Protein AF-A0A1H9KGD0-F1 (afdb_monomer)

Solvent-accessible surface area (backbone atoms only — not comparable to full-atom values): 8405 Å² total; per-residue (Å²): 136,82,82,78,78,81,84,75,82,91,74,88,73,79,75,89,82,77,76,85,82,76,81,68,88,70,90,69,50,76,66,54,52,50,50,52,50,54,52,49,54,55,53,48,56,50,39,54,52,49,35,55,51,53,60,70,41,58,87,76,64,48,73,65,60,50,50,50,55,31,57,68,37,23,85,82,52,43,66,67,54,17,49,50,40,56,48,50,37,50,54,49,54,56,48,53,53,51,53,51,51,53,51,50,53,52,50,52,52,50,50,50,49,52,55,52,19,70,74,40,58,73,57,37,77,48,58,94,92,45,77,32,19,43,81,48,99,84,114

Nearest PDB structures (foldseek):
  6m62-assembly1_i  TM=3.982E-01  e=5.071E-01  Saccharomyces cerevisiae S288C

Radius of gyration: 25.64 Å; Cα contacts (8 Å, |Δi|>4): 73; chains: 1; bounding box: 55×43×64 Å

Secondary structure (DSSP, 8-state):
-PPPPPPPPP-PPPPP----------S--HHHHHHHHHHHHHHHHHHHHHHHHHHHHTT---HHHHHHHHHHHSTTS-HHHHHHHHHHHHHHHHHHHHHHHHHHHHHHHHHHHHHHHHHS-TTPPPBTTB----SSTT-

pLDDT: mean 91.23, std 11.11, range [43.88, 98.56]

Foldseek 3Di:
DDDDDDDDDDDDDPDDPDDDDPPDPPPDDPVNVVVCVVVCVLLVVLLVVLLVQLVVCPPVDDPVSLVVQLVVCPVSHPSVSSNVSSVVSNVVVVVVVVVVVVVVVVVVVVVVLVVQQCVADAPACADDPRHHHHPDPVD

Structure (mmCIF, N/CA/C/O backbone):
data_AF-A0A1H9KGD0-F1
#
_entry.id   AF-A0A1H9KGD0-F1
#
loop_
_atom_site.group_PDB
_atom_site.id
_atom_site.type_symbol
_atom_site.label_atom_id
_atom_site.label_alt_id
_atom_site.label_comp_id
_atom_site.label_asym_id
_atom_site.label_entity_id
_atom_site.label_seq_id
_atom_site.pdbx_PDB_ins_code
_atom_site.Cartn_x
_atom_site.Cartn_y
_atom_site.Cartn_z
_atom_site.occupancy
_atom_site.B_iso_or_equiv
_atom_site.auth_seq_id
_atom_site.auth_comp_id
_atom_site.auth_asym_id
_atom_site.auth_atom_id
_atom_site.pdbx_PDB_model_num
ATOM 1 N N . MET A 1 1 ? 21.416 -3.418 25.258 1.00 43.88 1 MET A N 1
ATOM 2 C CA . MET A 1 1 ? 20.690 -2.217 25.726 1.00 43.88 1 MET A CA 1
ATOM 3 C C . MET A 1 1 ? 21.388 -0.987 25.166 1.00 43.88 1 MET A C 1
ATOM 5 O O . MET A 1 1 ? 22.482 -0.679 25.612 1.00 43.88 1 MET A O 1
ATOM 9 N N . GLY A 1 2 ? 20.830 -0.359 24.129 1.00 52.44 2 GLY A N 1
ATOM 10 C CA . GLY A 1 2 ? 21.400 0.856 23.532 1.00 52.44 2 GLY A CA 1
ATOM 11 C C . GLY A 1 2 ? 21.032 2.083 24.365 1.00 52.44 2 GLY A C 1
ATOM 12 O O . GLY A 1 2 ? 19.865 2.244 24.712 1.00 52.44 2 GLY A O 1
ATOM 13 N N . GLY A 1 3 ? 22.023 2.905 24.719 1.00 65.00 3 GLY A N 1
ATOM 14 C CA . GLY A 1 3 ? 21.850 4.072 25.585 1.00 65.00 3 GLY A CA 1
ATOM 15 C C . GLY A 1 3 ? 20.791 5.045 25.062 1.00 65.00 3 GLY A C 1
ATOM 16 O O . GLY A 1 3 ? 20.806 5.440 23.895 1.00 65.00 3 GLY A O 1
ATOM 17 N N . LEU A 1 4 ? 19.863 5.429 25.939 1.00 72.44 4 LEU A N 1
ATOM 18 C CA . LEU A 1 4 ? 18.874 6.467 25.665 1.00 72.44 4 LEU A CA 1
ATOM 19 C C . LEU A 1 4 ? 19.594 7.808 25.473 1.00 72.44 4 LEU A C 1
ATOM 21 O O . LEU A 1 4 ? 20.448 8.185 26.277 1.00 72.44 4 LEU A O 1
ATOM 25 N N . ARG A 1 5 ? 19.252 8.544 24.408 1.00 71.00 5 ARG A N 1
ATOM 26 C CA . ARG A 1 5 ? 19.779 9.901 24.204 1.00 71.00 5 ARG A CA 1
ATOM 27 C C . ARG A 1 5 ? 19.254 10.814 25.309 1.00 71.00 5 ARG A C 1
ATOM 29 O O . ARG A 1 5 ? 18.054 10.844 25.573 1.00 71.00 5 ARG A O 1
ATOM 36 N N . LYS A 1 6 ? 20.156 11.580 25.920 1.00 79.56 6 LYS A N 1
ATOM 37 C CA . LYS A 1 6 ? 19.816 12.619 26.895 1.00 79.56 6 LYS A CA 1
ATOM 38 C C . LYS A 1 6 ? 18.970 13.688 26.194 1.00 79.56 6 LYS A C 1
ATOM 40 O O . LYS A 1 6 ? 19.367 14.185 25.141 1.00 79.56 6 LYS A O 1
ATOM 45 N N . LEU A 1 7 ? 17.799 14.004 26.743 1.00 78.50 7 LEU A N 1
ATOM 46 C CA . LEU A 1 7 ? 16.931 15.050 26.202 1.00 78.50 7 LEU A CA 1
ATOM 47 C C . LEU A 1 7 ? 17.560 16.422 26.483 1.00 78.50 7 LEU A C 1
ATOM 49 O O . LEU A 1 7 ? 17.915 16.718 27.623 1.00 78.50 7 LEU A O 1
ATOM 53 N N . GLY A 1 8 ? 17.735 17.226 25.434 1.00 83.31 8 GLY A N 1
ATOM 54 C CA . GLY A 1 8 ? 18.192 18.612 25.547 1.00 83.31 8 GLY A CA 1
ATOM 55 C C . GLY A 1 8 ? 17.077 19.547 26.022 1.00 83.31 8 GLY A C 1
ATOM 56 O O . GLY A 1 8 ? 15.901 19.182 26.002 1.00 83.31 8 GLY A O 1
ATOM 57 N N . ALA A 1 9 ? 17.449 20.758 26.440 1.00 85.06 9 ALA A N 1
ATOM 58 C CA . ALA A 1 9 ? 16.495 21.800 26.811 1.00 85.06 9 ALA A CA 1
ATOM 59 C C . ALA A 1 9 ? 15.595 22.193 25.624 1.00 85.06 9 ALA A C 1
ATOM 61 O O . ALA A 1 9 ? 16.025 22.159 24.469 1.00 85.06 9 ALA A O 1
ATOM 62 N N . SER A 1 10 ? 14.350 22.580 25.915 1.00 84.56 10 SER A N 1
ATOM 63 C CA . SER A 1 10 ? 13.409 23.088 24.914 1.00 84.56 10 SER A CA 1
ATOM 64 C C . SER A 1 10 ? 13.987 24.312 24.200 1.00 84.56 10 SER A C 1
ATOM 66 O O . SER A 1 10 ? 14.461 25.241 24.849 1.00 84.56 10 SER A O 1
ATOM 68 N N . PHE A 1 11 ? 13.908 24.336 22.871 1.00 86.44 11 PHE A N 1
ATOM 69 C CA . PHE A 1 11 ? 14.307 25.480 22.053 1.00 86.44 11 PHE A CA 1
ATOM 70 C C . PHE A 1 11 ? 13.276 25.725 20.950 1.00 86.44 11 PHE A C 1
ATOM 72 O O . PHE A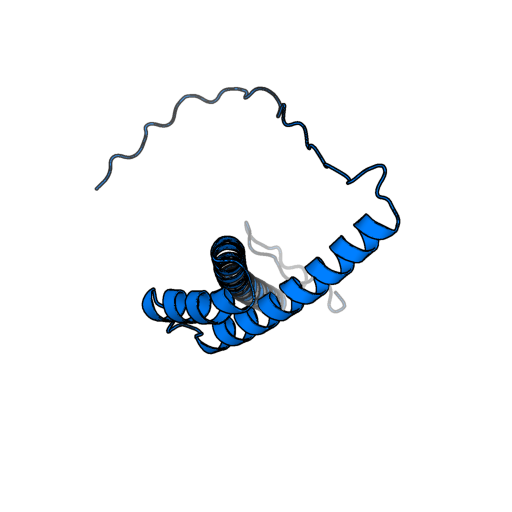 1 11 ? 12.556 24.814 20.537 1.00 86.44 11 PHE A O 1
ATOM 79 N N . VAL A 1 12 ? 13.192 26.968 20.479 1.00 84.62 12 VAL A N 1
ATOM 80 C CA . VAL A 1 12 ? 12.329 27.335 19.353 1.00 84.62 12 VAL A CA 1
ATOM 81 C C . VAL A 1 12 ? 13.060 26.977 18.063 1.00 84.62 12 VAL A C 1
ATOM 83 O O . VAL A 1 12 ? 14.134 27.503 17.782 1.00 84.62 12 VAL A O 1
ATOM 86 N N . VAL A 1 13 ? 12.494 26.051 17.290 1.00 82.25 13 VAL A N 1
ATOM 87 C CA . VAL A 1 13 ? 13.013 25.689 15.966 1.00 82.25 13 VAL A CA 1
ATOM 88 C C . VAL A 1 13 ? 12.627 26.791 14.980 1.00 82.25 13 VAL A C 1
ATOM 90 O O . VAL A 1 13 ? 11.501 27.288 15.025 1.00 82.25 13 VAL A O 1
ATOM 93 N N . SER A 1 14 ? 13.535 27.159 14.074 1.00 80.50 14 SER A N 1
ATOM 94 C CA . SER A 1 14 ? 13.201 28.028 12.942 1.00 80.50 14 SER A CA 1
ATOM 95 C C . SER A 1 14 ? 11.977 27.490 12.199 1.00 80.50 14 SER A C 1
ATOM 97 O O . SER A 1 14 ? 11.834 26.277 12.022 1.00 80.50 14 SER A O 1
ATOM 99 N N . GLY A 1 15 ? 11.092 28.388 11.757 1.00 77.56 15 GLY A N 1
ATOM 100 C CA . GLY A 1 15 ? 9.920 28.003 10.973 1.00 77.56 15 GLY A CA 1
ATOM 101 C C . GLY A 1 15 ? 10.313 27.151 9.756 1.00 77.56 15 GLY A C 1
ATOM 102 O O . GLY A 1 15 ? 11.410 27.326 9.216 1.00 77.56 15 GLY A O 1
ATOM 103 N N . PRO A 1 16 ? 9.456 26.211 9.319 1.00 73.88 16 PRO A N 1
ATOM 104 C CA . PRO A 1 16 ? 9.775 25.337 8.197 1.00 73.88 16 PRO A CA 1
ATOM 105 C C . PRO A 1 16 ? 10.063 26.172 6.941 1.00 73.88 16 PRO A C 1
ATOM 107 O O . PRO A 1 16 ? 9.185 26.864 6.437 1.00 73.88 16 PRO A O 1
ATOM 110 N N . SER A 1 17 ? 11.285 26.084 6.414 1.00 70.88 17 SER A N 1
ATOM 111 C CA . SER A 1 17 ? 11.726 26.780 5.193 1.00 70.88 17 SER A CA 1
ATOM 112 C C . SER A 1 17 ? 11.584 25.925 3.925 1.00 70.88 17 SER A C 1
ATOM 114 O O . SER A 1 17 ? 12.208 26.192 2.899 1.00 70.88 17 SER A O 1
ATOM 116 N N . GLY A 1 18 ? 10.775 24.865 3.981 1.00 63.31 18 GLY A N 1
ATOM 117 C CA . GLY A 1 18 ? 10.608 23.936 2.868 1.00 63.31 18 GLY A CA 1
ATOM 118 C C . GLY A 1 18 ? 9.890 24.575 1.679 1.00 63.31 18 GLY A C 1
ATOM 119 O O . GLY A 1 18 ? 8.734 24.977 1.787 1.00 63.31 18 GLY A O 1
ATOM 120 N N . VAL A 1 19 ? 10.540 24.599 0.515 1.00 57.59 19 VAL A N 1
ATOM 121 C CA . VAL A 1 19 ? 9.892 24.917 -0.764 1.00 57.59 19 VAL A CA 1
ATOM 122 C C . VAL A 1 19 ? 9.280 23.636 -1.333 1.00 57.59 19 VAL A C 1
ATOM 124 O O . VAL A 1 19 ? 9.986 22.666 -1.603 1.00 57.59 19 VAL A O 1
ATOM 127 N N . SER A 1 20 ? 7.962 23.617 -1.550 1.00 57.19 20 SER A N 1
ATOM 128 C CA . SER A 1 20 ? 7.321 22.543 -2.317 1.00 57.19 20 SER A CA 1
ATOM 129 C C . SER A 1 20 ? 7.489 22.821 -3.809 1.00 57.19 20 SER A C 1
ATOM 131 O O . SER A 1 20 ? 6.719 23.571 -4.412 1.00 57.19 20 SER A O 1
ATOM 133 N N . VAL A 1 21 ? 8.507 22.219 -4.424 1.00 56.34 21 VAL A N 1
ATOM 134 C CA . VAL A 1 21 ? 8.669 22.268 -5.879 1.00 56.34 21 VAL A CA 1
ATOM 135 C C . VAL A 1 21 ? 7.702 21.264 -6.504 1.00 56.34 21 VAL A C 1
ATOM 137 O O . VAL A 1 21 ? 7.994 20.080 -6.642 1.00 56.34 21 VAL A O 1
ATOM 140 N N . ARG A 1 22 ? 6.519 21.738 -6.901 1.00 58.31 22 ARG A N 1
ATOM 141 C CA . ARG A 1 22 ? 5.666 21.006 -7.842 1.00 58.31 22 ARG A CA 1
ATOM 142 C C . ARG A 1 22 ? 6.216 21.244 -9.243 1.00 58.31 22 ARG A C 1
ATOM 144 O O . ARG A 1 22 ? 5.849 22.226 -9.886 1.00 58.31 22 ARG A O 1
ATOM 151 N N . THR A 1 23 ? 7.094 20.365 -9.718 1.00 59.38 23 THR A N 1
ATOM 152 C CA . THR A 1 23 ? 7.516 20.352 -11.125 1.00 59.38 23 THR A CA 1
ATOM 153 C C . THR A 1 23 ? 6.334 19.913 -11.983 1.00 59.38 23 THR A C 1
ATOM 155 O O . THR A 1 23 ? 6.188 18.742 -12.328 1.00 59.38 23 THR A O 1
ATOM 158 N N . ARG A 1 24 ? 5.427 20.845 -12.288 1.00 69.00 24 ARG A N 1
ATOM 159 C CA . ARG A 1 24 ? 4.484 20.636 -13.384 1.00 69.00 24 ARG A CA 1
ATOM 160 C C . ARG A 1 24 ? 5.314 20.559 -14.657 1.00 69.00 24 ARG A C 1
ATOM 162 O O . ARG A 1 24 ? 6.150 21.433 -14.882 1.00 69.00 24 ARG A O 1
ATOM 169 N N . LEU A 1 25 ? 5.084 19.530 -15.460 1.00 79.44 25 LEU A N 1
ATOM 170 C CA . LEU A 1 25 ? 5.599 19.494 -16.819 1.00 79.44 25 LEU A CA 1
ATOM 171 C C . LEU A 1 25 ? 4.940 20.662 -17.565 1.00 79.44 25 LEU A C 1
ATOM 173 O O . LEU A 1 25 ? 3.714 20.743 -17.627 1.00 79.44 25 LEU A O 1
ATOM 177 N N . LYS A 1 26 ? 5.740 21.636 -17.997 1.00 84.00 26 LYS A N 1
ATOM 178 C CA . LYS A 1 26 ? 5.280 22.808 -18.752 1.00 84.00 26 LYS A CA 1
ATOM 179 C C . LYS A 1 26 ? 5.691 22.630 -20.208 1.00 84.00 26 LYS A C 1
ATOM 181 O O . LYS A 1 26 ? 6.711 22.000 -20.456 1.00 84.00 26 LYS A O 1
ATOM 186 N N . GLN A 1 27 ? 4.933 23.240 -21.121 1.00 88.75 27 GLN A N 1
ATOM 187 C CA . GLN A 1 27 ? 5.257 23.272 -22.554 1.00 88.75 27 GLN A CA 1
ATOM 188 C C . GLN A 1 27 ? 5.414 21.869 -23.170 1.00 88.75 27 GLN A C 1
ATOM 190 O O . GLN A 1 27 ? 6.289 21.656 -24.001 1.00 88.75 27 GLN A O 1
ATOM 195 N N . LEU A 1 28 ? 4.581 20.911 -22.749 1.00 91.25 28 LEU A N 1
ATOM 196 C CA . LEU A 1 28 ? 4.530 19.605 -23.400 1.00 91.25 28 LEU A CA 1
ATOM 197 C C . LEU A 1 28 ? 3.977 19.774 -24.814 1.00 91.25 28 LEU A C 1
ATOM 199 O O . LEU A 1 28 ? 2.965 20.447 -25.015 1.00 91.25 28 LEU A O 1
ATOM 203 N N . SER A 1 29 ? 4.643 19.164 -25.787 1.00 95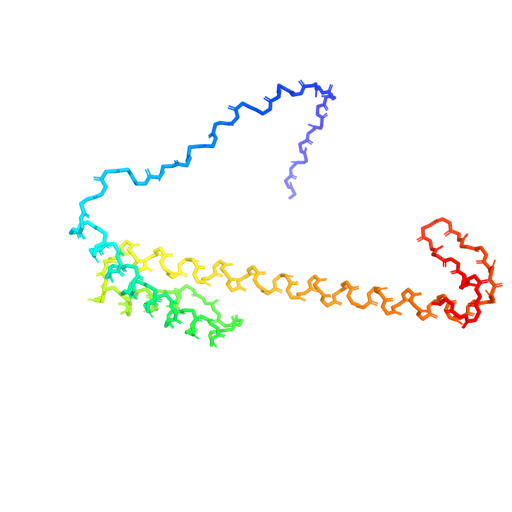.50 29 SER A N 1
ATOM 204 C CA . SER A 1 29 ? 4.044 18.990 -27.102 1.00 95.50 29 SER A CA 1
ATOM 205 C C . SER A 1 29 ? 2.935 17.929 -27.028 1.00 95.50 29 SER A C 1
ATOM 207 O O . SER A 1 29 ? 2.961 17.070 -26.140 1.00 95.50 29 SER A O 1
ATOM 209 N N . PRO A 1 30 ? 1.996 17.902 -27.991 1.00 96.12 30 PRO A N 1
ATOM 210 C CA . PRO A 1 30 ? 1.018 16.817 -28.085 1.00 96.12 30 PRO A CA 1
ATOM 211 C C . PRO A 1 30 ? 1.659 15.418 -28.137 1.00 96.12 30 PRO A C 1
ATOM 213 O O . PRO A 1 30 ? 1.094 14.452 -27.629 1.00 96.12 30 PRO A O 1
ATOM 216 N N . ALA A 1 31 ? 2.861 15.302 -28.714 1.00 97.19 31 ALA A N 1
ATOM 217 C CA . ALA A 1 31 ? 3.606 14.047 -28.753 1.00 97.19 31 ALA A CA 1
ATOM 218 C C . ALA A 1 31 ? 4.129 13.637 -27.366 1.00 97.19 31 ALA A C 1
ATOM 220 O O . ALA A 1 31 ? 4.045 12.462 -27.006 1.00 97.19 31 ALA A O 1
ATOM 221 N N . ASP A 1 32 ? 4.622 14.588 -26.566 1.00 95.94 32 ASP A N 1
ATOM 222 C CA . ASP A 1 32 ? 5.083 14.302 -25.203 1.00 95.94 32 ASP A CA 1
ATOM 223 C C . ASP A 1 32 ? 3.929 13.829 -24.316 1.00 95.94 32 ASP A C 1
ATOM 225 O O . ASP A 1 32 ? 4.077 12.878 -23.547 1.00 95.94 32 ASP A O 1
ATOM 229 N N . GLU A 1 33 ? 2.763 14.470 -24.435 1.00 94.94 33 GLU A N 1
ATOM 230 C CA . GLU A 1 33 ? 1.557 14.067 -23.708 1.00 94.94 33 GLU A CA 1
ATOM 231 C C . GLU A 1 33 ? 1.147 12.633 -24.049 1.00 94.94 33 GLU A C 1
ATOM 233 O O . GLU A 1 33 ? 0.866 11.834 -23.149 1.00 94.94 33 GLU A O 1
ATOM 238 N N . GLU A 1 34 ? 1.176 12.279 -25.334 1.00 97.44 34 GLU A N 1
ATOM 239 C CA . GLU A 1 34 ? 0.846 10.931 -25.783 1.00 97.44 34 GLU A CA 1
ATOM 240 C C . GLU A 1 34 ? 1.845 9.893 -25.254 1.00 97.44 34 GLU A C 1
ATOM 242 O O . GLU A 1 34 ? 1.440 8.858 -24.718 1.00 97.44 34 GLU A O 1
ATOM 247 N N . VAL A 1 35 ? 3.149 10.186 -25.301 1.00 97.25 35 VAL A N 1
ATOM 248 C CA . VAL A 1 35 ? 4.179 9.310 -24.720 1.00 97.25 35 VAL A CA 1
ATOM 249 C C . VAL A 1 35 ? 3.947 9.118 -23.222 1.00 97.25 35 VAL A C 1
ATOM 251 O O . VAL A 1 35 ? 3.975 7.985 -22.736 1.00 97.25 35 VAL A O 1
ATOM 254 N N . LEU A 1 36 ? 3.676 10.190 -22.475 1.00 95.69 36 LEU A N 1
ATOM 255 C CA . LEU A 1 36 ? 3.417 10.107 -21.035 1.00 95.69 36 LEU A CA 1
ATOM 256 C C . LEU A 1 36 ? 2.173 9.273 -20.725 1.00 95.69 36 LEU A C 1
ATOM 258 O O . LEU A 1 36 ? 2.191 8.477 -19.782 1.00 95.69 36 LEU A O 1
ATOM 262 N N . ARG A 1 37 ? 1.113 9.408 -21.526 1.00 96.62 37 ARG A N 1
ATOM 263 C CA . ARG A 1 37 ? -0.110 8.610 -21.394 1.00 96.62 37 ARG A CA 1
ATOM 264 C C . ARG A 1 37 ? 0.166 7.128 -21.643 1.00 96.62 37 ARG A C 1
ATOM 266 O O . ARG A 1 37 ? -0.251 6.293 -20.839 1.00 96.62 37 ARG A O 1
ATOM 273 N N . LEU A 1 38 ? 0.891 6.797 -22.711 1.00 98.31 38 LEU A N 1
ATOM 274 C CA . LEU A 1 38 ? 1.246 5.419 -23.061 1.00 98.31 38 LEU A CA 1
ATOM 275 C C . LEU A 1 38 ? 2.157 4.780 -22.007 1.00 98.31 38 LEU A C 1
ATOM 277 O O . LEU A 1 38 ? 1.885 3.670 -21.543 1.00 98.31 38 LEU A O 1
ATOM 281 N N . VAL A 1 39 ? 3.195 5.496 -21.567 1.00 97.19 39 VAL A N 1
ATOM 282 C CA . VAL A 1 39 ? 4.098 5.040 -20.500 1.00 97.19 39 VAL A CA 1
ATOM 283 C C . VAL A 1 39 ? 3.330 4.856 -19.192 1.00 97.19 39 VAL A C 1
ATOM 285 O O . VAL A 1 39 ? 3.474 3.824 -18.537 1.00 97.19 39 VAL A O 1
ATOM 288 N N . GLY A 1 40 ? 2.476 5.815 -18.824 1.00 96.62 40 GLY A N 1
ATOM 289 C CA . GLY A 1 40 ? 1.635 5.738 -17.632 1.00 96.62 40 GLY A CA 1
ATOM 290 C C . GLY A 1 40 ? 0.688 4.539 -17.657 1.00 96.62 40 GLY A C 1
ATOM 291 O O . GLY A 1 40 ? 0.616 3.799 -16.676 1.00 96.62 40 GLY A O 1
ATOM 292 N N . ALA A 1 41 ? 0.018 4.293 -18.785 1.00 98.25 41 ALA A N 1
ATOM 293 C CA . ALA A 1 41 ? -0.859 3.138 -18.962 1.00 98.25 41 ALA A CA 1
ATOM 294 C C . ALA A 1 41 ? -0.087 1.810 -18.869 1.00 98.25 41 ALA A C 1
ATOM 296 O O . ALA A 1 41 ? -0.502 0.896 -18.149 1.00 98.25 41 ALA A O 1
ATOM 297 N N . HIS A 1 42 ? 1.068 1.713 -19.536 1.00 98.31 42 HIS A N 1
ATOM 298 C CA . HIS A 1 42 ? 1.908 0.513 -19.519 1.00 98.31 42 HIS A CA 1
ATOM 299 C C . HIS A 1 42 ? 2.423 0.191 -18.112 1.00 98.31 42 HIS A C 1
ATOM 301 O O . HIS A 1 42 ? 2.191 -0.910 -17.596 1.00 98.31 42 HIS A O 1
ATOM 307 N N . LEU A 1 43 ? 3.062 1.168 -17.458 1.00 98.00 43 LEU A N 1
ATOM 308 C CA . LEU A 1 43 ? 3.596 1.022 -16.101 1.00 98.00 43 LEU A CA 1
ATOM 309 C C . LEU A 1 43 ? 2.488 0.821 -15.067 1.00 98.00 43 LEU A C 1
ATOM 311 O O . LEU A 1 43 ? 2.663 0.028 -14.142 1.00 98.00 43 LEU A O 1
ATOM 315 N N . GLY A 1 44 ? 1.336 1.468 -15.248 1.00 97.81 44 GLY A N 1
ATOM 316 C CA . GLY A 1 44 ? 0.141 1.241 -14.442 1.00 97.81 44 GLY A CA 1
ATOM 317 C C . GLY A 1 44 ? -0.327 -0.213 -14.517 1.00 97.81 44 GLY A C 1
ATOM 318 O O . GLY A 1 44 ? -0.536 -0.840 -13.480 1.00 97.81 44 GLY A O 1
ATOM 319 N N . SER A 1 45 ? -0.390 -0.798 -15.720 1.00 98.31 45 SER A N 1
ATOM 320 C CA . SER A 1 45 ? -0.766 -2.212 -15.890 1.00 98.31 45 SER A CA 1
ATOM 321 C C . SER A 1 45 ? 0.211 -3.170 -15.193 1.00 98.31 45 SER A C 1
ATOM 323 O O . SER A 1 45 ? -0.198 -4.179 -14.610 1.00 98.31 45 SER A O 1
ATOM 325 N N . LEU A 1 46 ? 1.513 -2.865 -15.239 1.00 98.44 46 LEU A N 1
ATOM 326 C CA . LEU A 1 46 ? 2.558 -3.645 -14.578 1.00 98.44 46 LEU A CA 1
ATOM 327 C C . LEU A 1 46 ? 2.441 -3.531 -13.058 1.00 98.44 46 LEU A C 1
ATOM 329 O O . LEU A 1 46 ? 2.478 -4.548 -12.366 1.00 98.44 46 LEU A O 1
ATOM 333 N N . ALA A 1 47 ? 2.224 -2.319 -12.548 1.00 98.12 47 ALA A N 1
ATOM 334 C CA . ALA A 1 47 ? 2.025 -2.068 -11.128 1.00 98.12 47 ALA A CA 1
ATOM 335 C C . ALA A 1 47 ? 0.776 -2.774 -10.586 1.00 98.12 47 ALA A C 1
ATOM 337 O O . ALA A 1 47 ? 0.852 -3.431 -9.551 1.00 98.12 47 ALA A O 1
ATOM 338 N N . SER A 1 48 ? -0.354 -2.732 -11.298 1.00 97.19 48 SER A N 1
ATOM 339 C CA . SER A 1 48 ? -1.566 -3.452 -10.889 1.00 97.19 48 SER A CA 1
ATOM 340 C C . SER A 1 48 ? -1.362 -4.971 -10.854 1.00 97.19 48 SER A C 1
ATOM 342 O O . SER A 1 48 ? -1.838 -5.637 -9.929 1.00 97.19 48 SER A O 1
ATOM 344 N N . ARG A 1 49 ? -0.632 -5.536 -11.826 1.00 97.31 49 ARG A N 1
ATOM 345 C CA . ARG A 1 49 ? -0.284 -6.967 -11.835 1.00 97.31 49 ARG A CA 1
ATOM 346 C C . ARG A 1 49 ? 0.630 -7.341 -10.671 1.00 97.31 49 ARG A C 1
ATOM 348 O O . ARG A 1 49 ? 0.361 -8.331 -9.989 1.00 97.31 49 ARG A O 1
ATOM 355 N N . ASP A 1 50 ? 1.658 -6.538 -10.411 1.00 98.12 50 ASP A N 1
ATOM 356 C CA . ASP A 1 50 ? 2.564 -6.762 -9.286 1.00 98.12 50 ASP A CA 1
ATOM 357 C C . ASP A 1 50 ? 1.850 -6.637 -7.937 1.00 98.12 50 ASP A C 1
ATOM 359 O O . ASP A 1 50 ? 2.042 -7.483 -7.065 1.00 98.12 50 ASP A O 1
ATOM 363 N N . LEU A 1 51 ? 0.979 -5.638 -7.774 1.00 97.12 51 LEU A N 1
ATOM 364 C CA . LEU A 1 51 ? 0.170 -5.462 -6.571 1.00 97.12 51 LEU A CA 1
ATOM 365 C C . LEU A 1 51 ? -0.735 -6.676 -6.335 1.00 97.12 51 LEU A C 1
ATOM 367 O O . LEU A 1 51 ? -0.812 -7.180 -5.215 1.00 97.12 51 LEU A O 1
ATOM 371 N N . LYS A 1 52 ? -1.370 -7.209 -7.386 1.00 97.00 52 LYS A N 1
ATOM 372 C CA . LYS A 1 52 ? -2.154 -8.450 -7.300 1.00 97.00 52 LYS A CA 1
ATOM 373 C C . LYS A 1 52 ? -1.300 -9.624 -6.812 1.00 97.00 52 LYS A C 1
ATOM 375 O O . LYS A 1 52 ? -1.746 -10.371 -5.941 1.00 97.00 52 LYS A O 1
ATOM 380 N N . ALA A 1 53 ? -0.081 -9.780 -7.330 1.00 96.19 53 ALA A N 1
ATOM 381 C CA . ALA A 1 53 ? 0.859 -10.794 -6.852 1.00 96.19 53 ALA A CA 1
ATOM 382 C C . ALA A 1 53 ? 1.276 -10.543 -5.390 1.00 96.19 53 ALA A C 1
ATOM 384 O O . ALA A 1 53 ? 1.219 -11.462 -4.574 1.00 96.19 53 ALA A O 1
ATOM 385 N N . ARG A 1 54 ? 1.574 -9.289 -5.014 1.00 96.50 54 ARG A N 1
ATOM 386 C CA . ARG A 1 54 ? 1.919 -8.915 -3.632 1.00 96.50 54 ARG A CA 1
ATOM 387 C C . ARG A 1 54 ? 0.818 -9.279 -2.653 1.00 96.50 54 ARG A C 1
ATOM 389 O O . ARG A 1 54 ? 1.102 -9.764 -1.560 1.00 96.50 54 ARG A O 1
ATOM 396 N N . CYS A 1 55 ? -0.430 -9.002 -3.020 1.00 95.31 55 CYS A N 1
ATOM 397 C CA . CYS A 1 55 ? -1.587 -9.307 -2.192 1.00 95.31 55 CYS A CA 1
ATOM 398 C C . CYS A 1 55 ? -1.716 -10.815 -1.952 1.00 95.31 55 CYS A C 1
ATOM 400 O O . CYS A 1 55 ? -2.012 -11.211 -0.827 1.00 95.31 55 CYS A O 1
ATOM 402 N N . ARG A 1 56 ? -1.431 -11.641 -2.968 1.00 95.19 56 ARG A N 1
ATOM 403 C CA . ARG A 1 56 ? -1.430 -13.109 -2.856 1.00 95.19 56 ARG A CA 1
ATOM 404 C C . ARG A 1 56 ? -0.312 -13.646 -1.969 1.00 95.19 56 ARG A C 1
ATOM 406 O O . ARG A 1 56 ? -0.554 -14.603 -1.246 1.00 95.19 56 ARG A O 1
ATOM 413 N N . ASP A 1 57 ? 0.865 -13.015 -1.970 1.00 94.50 57 ASP A N 1
ATOM 414 C CA . ASP A 1 57 ? 1.948 -13.385 -1.043 1.00 94.50 57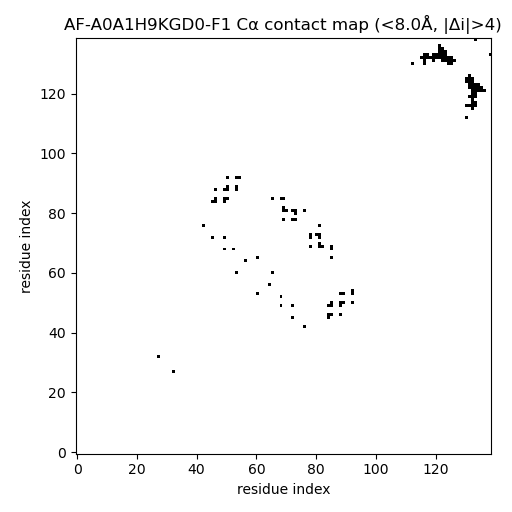 ASP A CA 1
ATOM 415 C C . ASP A 1 57 ? 1.528 -13.235 0.428 1.00 94.50 57 ASP A C 1
ATOM 417 O O . ASP A 1 57 ? 2.086 -13.894 1.302 1.00 94.50 57 ASP A O 1
ATOM 421 N N . ALA A 1 58 ? 0.546 -12.371 0.716 1.00 91.50 58 ALA A N 1
ATOM 422 C CA . ALA A 1 58 ? 0.027 -12.129 2.055 1.00 91.50 58 ALA A CA 1
ATOM 423 C C . ALA A 1 58 ? 1.166 -11.921 3.079 1.00 91.50 58 ALA A C 1
ATOM 425 O O . ALA A 1 58 ? 1.999 -11.022 2.909 1.00 91.50 58 ALA A O 1
ATOM 426 N N . LEU A 1 59 ? 1.171 -12.720 4.151 1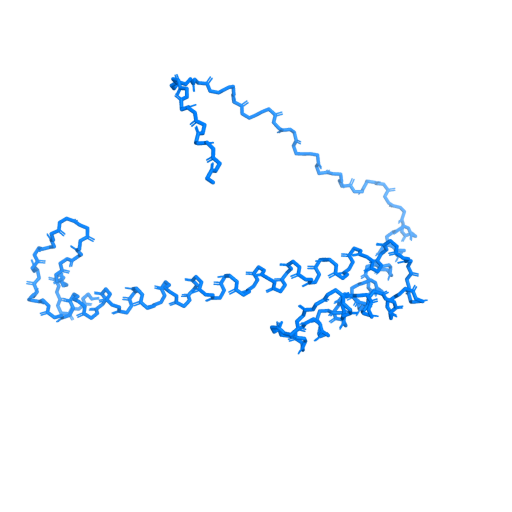.00 91.88 59 LEU A N 1
ATOM 427 C CA . LEU A 1 59 ? 2.196 -12.727 5.198 1.00 91.88 59 LEU A CA 1
ATOM 428 C C . LEU A 1 59 ? 3.454 -13.524 4.827 1.00 91.88 59 LEU A C 1
ATOM 430 O O . LEU A 1 59 ? 4.480 -13.330 5.463 1.00 91.88 59 LEU A O 1
ATOM 434 N N . ALA A 1 60 ? 3.401 -14.375 3.803 1.00 89.12 60 ALA A 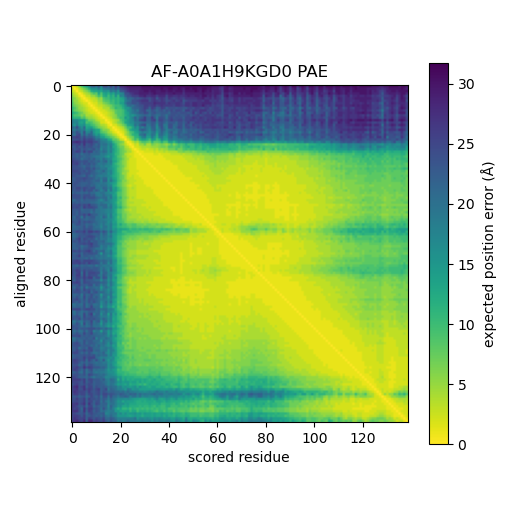N 1
ATOM 435 C CA . ALA A 1 60 ? 4.502 -15.245 3.389 1.00 89.12 60 ALA A CA 1
ATOM 436 C C . ALA A 1 60 ? 5.538 -14.526 2.504 1.00 89.12 60 ALA A C 1
ATOM 438 O O . ALA A 1 60 ? 6.262 -15.167 1.749 1.00 89.12 60 ALA A O 1
ATOM 439 N N . HIS A 1 61 ? 5.576 -13.194 2.542 1.00 90.19 61 HIS A N 1
ATOM 440 C CA . HIS A 1 61 ? 6.468 -12.397 1.714 1.00 90.19 61 HIS A CA 1
ATOM 441 C C . HIS A 1 61 ? 7.896 -12.401 2.268 1.00 90.19 61 HIS A C 1
ATOM 443 O O . HIS A 1 61 ? 8.120 -12.006 3.411 1.00 90.19 61 HIS A O 1
ATOM 449 N N . ASP A 1 62 ? 8.853 -12.762 1.418 1.00 93.94 62 ASP A N 1
ATOM 450 C CA . ASP A 1 62 ? 10.279 -12.795 1.724 1.00 93.94 62 ASP A CA 1
ATOM 451 C C . ASP A 1 62 ? 11.117 -12.180 0.583 1.00 93.94 62 ASP A C 1
ATOM 453 O O . ASP A 1 62 ? 10.602 -11.730 -0.451 1.00 93.94 62 ASP A O 1
ATOM 457 N N . ALA A 1 63 ? 12.438 -12.154 0.777 1.00 94.94 63 ALA A N 1
ATOM 458 C CA .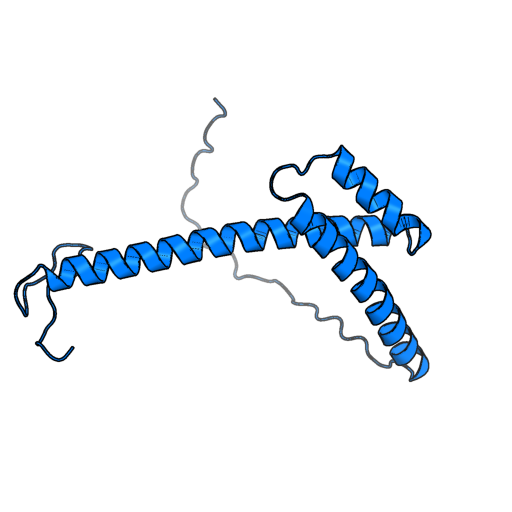 ALA A 1 63 ? 13.380 -11.650 -0.218 1.00 94.94 63 ALA A CA 1
ATOM 459 C C . ALA A 1 63 ? 13.368 -12.470 -1.525 1.00 94.94 63 ALA A C 1
ATOM 461 O O . ALA A 1 63 ? 13.575 -11.904 -2.600 1.00 94.94 63 ALA A O 1
ATOM 462 N N . GLY A 1 64 ? 13.085 -13.776 -1.460 1.00 97.19 64 GLY A N 1
ATOM 463 C CA . GLY A 1 64 ? 13.021 -14.655 -2.630 1.00 97.19 64 GLY A CA 1
ATOM 464 C C . GLY A 1 64 ? 11.834 -14.320 -3.533 1.00 97.19 64 GLY A C 1
ATOM 465 O O . GLY A 1 64 ? 12.000 -14.101 -4.734 1.00 97.19 64 GLY A O 1
ATOM 466 N N . ARG A 1 65 ? 10.642 -14.172 -2.949 1.00 95.56 65 ARG A N 1
ATOM 467 C CA . ARG A 1 65 ? 9.426 -13.716 -3.639 1.00 95.56 65 ARG A CA 1
ATOM 468 C C . ARG A 1 65 ? 9.580 -12.302 -4.169 1.00 95.56 65 ARG A C 1
ATOM 470 O O . ARG A 1 65 ? 9.137 -12.013 -5.279 1.00 95.56 65 ARG A O 1
ATOM 477 N N . TRP A 1 66 ? 10.239 -11.415 -3.420 1.00 96.75 66 TRP A N 1
ATOM 478 C CA . TRP A 1 66 ? 10.583 -10.091 -3.937 1.00 96.75 66 TRP A CA 1
ATOM 479 C C . TRP A 1 66 ? 11.420 -10.194 -5.214 1.00 96.75 66 TRP A C 1
ATOM 481 O O . TRP A 1 66 ? 11.076 -9.586 -6.231 1.00 96.75 66 TRP A O 1
ATOM 491 N N . ALA A 1 67 ? 12.513 -10.959 -5.170 1.00 97.44 67 ALA A N 1
ATOM 492 C CA . ALA A 1 67 ? 13.414 -11.125 -6.302 1.00 97.44 67 ALA A CA 1
ATOM 493 C C . ALA A 1 67 ? 12.698 -11.747 -7.511 1.00 97.44 67 ALA A C 1
ATOM 495 O O . ALA A 1 67 ? 12.867 -11.258 -8.629 1.00 97.44 67 ALA A O 1
ATOM 496 N N . ALA A 1 68 ? 11.849 -12.755 -7.286 1.00 96.88 68 ALA A N 1
ATOM 497 C CA . ALA A 1 68 ? 11.047 -13.392 -8.327 1.00 96.88 68 ALA A CA 1
ATOM 498 C C . ALA A 1 68 ? 10.121 -12.388 -9.030 1.00 96.88 68 ALA A C 1
ATOM 500 O O . ALA A 1 68 ? 10.201 -12.245 -10.250 1.00 96.88 68 ALA A O 1
ATOM 501 N N . ARG A 1 69 ? 9.335 -11.610 -8.272 1.00 97.00 69 ARG A N 1
ATOM 502 C CA . ARG A 1 69 ? 8.439 -10.590 -8.847 1.00 97.00 69 ARG A CA 1
ATOM 503 C C . ARG A 1 69 ? 9.199 -9.512 -9.619 1.00 97.00 69 ARG A C 1
ATOM 505 O O . ARG A 1 69 ? 8.810 -9.142 -10.724 1.00 97.00 69 ARG A O 1
ATOM 512 N N . LYS A 1 70 ? 10.331 -9.032 -9.087 1.00 97.94 70 LYS A N 1
ATOM 513 C CA . LYS A 1 70 ? 11.174 -8.060 -9.807 1.00 97.94 70 LYS A CA 1
ATOM 514 C C . LYS A 1 70 ? 11.694 -8.653 -11.122 1.00 97.94 70 LYS A C 1
ATOM 516 O O . LYS A 1 70 ? 11.686 -7.964 -12.144 1.00 97.94 70 LYS A O 1
ATOM 521 N N . ARG A 1 71 ? 12.142 -9.912 -11.109 1.00 97.81 71 ARG A N 1
ATOM 522 C CA . ARG A 1 71 ? 12.635 -10.617 -12.300 1.00 97.81 71 ARG A CA 1
ATOM 523 C C . ARG A 1 71 ? 11.543 -10.772 -13.358 1.00 97.81 71 ARG A C 1
ATOM 525 O O . ARG A 1 71 ? 11.834 -10.544 -14.520 1.00 97.81 71 ARG A O 1
ATOM 532 N N . GLU A 1 72 ? 10.308 -11.078 -12.971 1.00 96.81 72 GLU A N 1
ATOM 533 C CA . GLU A 1 72 ? 9.166 -11.181 -13.896 1.00 96.81 72 GLU A CA 1
ATOM 534 C C . GLU A 1 72 ? 8.814 -9.847 -14.570 1.00 96.81 72 GLU A C 1
ATOM 536 O O . GLU A 1 72 ? 8.479 -9.816 -15.752 1.00 96.81 72 GLU A O 1
ATOM 541 N N . LEU A 1 73 ? 8.920 -8.727 -13.848 1.00 97.81 73 LEU A N 1
ATOM 542 C CA . LEU A 1 73 ? 8.652 -7.396 -14.407 1.00 97.81 73 LEU A CA 1
ATOM 543 C C . LEU A 1 73 ? 9.781 -6.865 -15.295 1.00 97.81 73 LEU A C 1
ATOM 545 O O . LEU A 1 73 ? 9.543 -5.985 -16.124 1.00 97.81 73 LEU A O 1
ATOM 549 N N . THR A 1 74 ? 11.011 -7.342 -15.100 1.00 97.81 74 THR A N 1
ATOM 550 C CA . THR A 1 74 ? 12.192 -6.766 -15.755 1.00 97.81 74 THR A CA 1
ATOM 551 C C . THR A 1 74 ? 12.139 -6.889 -17.285 1.00 97.81 74 THR A C 1
ATOM 553 O O . THR A 1 74 ? 12.373 -5.872 -17.920 1.00 97.81 74 THR A O 1
ATOM 556 N N . PRO A 1 75 ? 11.757 -8.025 -17.908 1.00 97.75 75 PRO A N 1
ATOM 557 C CA . PRO A 1 75 ? 11.622 -8.123 -19.367 1.00 97.75 75 PRO A CA 1
ATOM 558 C C . PRO A 1 75 ? 10.554 -7.204 -19.973 1.00 97.75 75 PRO A C 1
ATOM 560 O O . PRO A 1 75 ? 10.661 -6.811 -21.127 1.00 97.75 75 PRO A O 1
ATOM 563 N N . ALA A 1 76 ? 9.516 -6.863 -19.205 1.00 97.06 76 ALA A N 1
ATOM 564 C CA . ALA A 1 76 ? 8.427 -5.995 -19.656 1.00 97.06 76 ALA A CA 1
ATOM 565 C C . ALA A 1 76 ? 8.686 -4.502 -19.371 1.00 97.06 76 ALA A C 1
ATOM 567 O O . ALA A 1 76 ? 7.834 -3.655 -19.652 1.00 97.06 76 ALA A O 1
ATOM 568 N N . SER A 1 77 ? 9.821 -4.173 -18.751 1.00 95.94 77 SER A N 1
ATOM 569 C CA . SER A 1 77 ? 10.178 -2.819 -18.332 1.00 95.94 77 SER A CA 1
ATOM 570 C C . SER A 1 77 ? 11.704 -2.656 -18.272 1.00 95.94 77 SER A C 1
ATOM 572 O O . SER A 1 77 ? 12.438 -3.312 -18.998 1.00 95.94 77 SER A O 1
ATOM 574 N N . SER A 1 78 ? 12.206 -1.760 -17.422 1.00 96.69 78 SER A N 1
ATOM 575 C CA . SER A 1 78 ? 13.626 -1.706 -17.069 1.00 96.69 78 SER A CA 1
ATOM 576 C C . SER A 1 78 ? 13.830 -2.258 -15.660 1.00 96.69 78 SER A C 1
ATOM 578 O O . SER A 1 78 ? 12.932 -2.180 -14.821 1.00 96.69 78 SER A O 1
ATOM 580 N N . SER A 1 79 ? 15.037 -2.731 -15.335 1.00 96.56 79 SER A N 1
ATOM 581 C CA . SER A 1 79 ? 15.372 -3.175 -13.966 1.00 96.56 79 SER A CA 1
ATOM 582 C C . SER A 1 79 ? 15.085 -2.095 -12.905 1.00 96.56 79 SER A C 1
ATOM 584 O O . SER A 1 79 ? 14.659 -2.402 -11.785 1.00 96.56 79 SER A O 1
ATOM 586 N N . ARG A 1 80 ? 15.255 -0.813 -13.269 1.00 97.94 80 ARG A N 1
ATOM 587 C CA . ARG A 1 80 ? 14.953 0.337 -12.405 1.00 97.94 80 ARG A CA 1
ATOM 588 C C . ARG A 1 80 ? 13.448 0.499 -12.182 1.00 97.94 80 ARG A C 1
ATOM 590 O O . ARG A 1 80 ? 13.031 0.662 -11.038 1.00 97.94 80 ARG A O 1
ATOM 597 N N . TRP A 1 81 ? 12.636 0.417 -13.236 1.00 98.00 81 TRP A N 1
ATOM 598 C CA . TRP A 1 81 ? 11.176 0.483 -13.117 1.00 98.00 81 TRP A CA 1
ATOM 599 C C . TRP A 1 81 ? 10.597 -0.732 -12.395 1.00 98.00 81 TRP A C 1
ATOM 601 O O . TRP A 1 81 ? 9.799 -0.553 -11.481 1.00 98.00 81 TRP A O 1
ATOM 611 N N . ALA A 1 82 ? 11.063 -1.943 -12.698 1.00 98.44 82 ALA A N 1
ATOM 612 C CA . ALA A 1 82 ? 10.686 -3.151 -11.970 1.00 98.44 82 ALA A CA 1
ATOM 613 C C . ALA A 1 82 ? 10.993 -3.030 -10.465 1.00 98.44 82 ALA A C 1
ATOM 615 O O . ALA A 1 82 ? 10.154 -3.341 -9.616 1.00 98.44 82 ALA A O 1
ATOM 616 N N . GLY A 1 83 ? 12.180 -2.523 -10.114 1.00 98.25 83 GLY A N 1
ATOM 617 C CA . GLY A 1 83 ? 12.551 -2.250 -8.723 1.00 98.25 83 GLY A CA 1
ATOM 618 C C . GLY A 1 83 ? 11.642 -1.218 -8.045 1.00 98.25 83 GLY A C 1
ATOM 619 O O . GLY A 1 83 ? 11.196 -1.439 -6.921 1.00 98.25 83 GLY A O 1
ATOM 620 N N . ALA A 1 84 ? 11.327 -0.118 -8.731 1.00 98.25 84 ALA A N 1
ATOM 621 C CA . ALA A 1 84 ? 10.436 0.916 -8.207 1.00 98.25 84 ALA A CA 1
ATOM 622 C C . ALA A 1 84 ? 8.997 0.405 -8.013 1.00 98.25 84 ALA A C 1
ATOM 624 O O . ALA A 1 84 ? 8.406 0.650 -6.964 1.00 98.25 84 ALA A O 1
ATOM 625 N N . ILE A 1 85 ? 8.461 -0.346 -8.981 1.00 98.38 85 ILE A N 1
ATOM 626 C CA . ILE A 1 85 ? 7.116 -0.932 -8.923 1.00 98.38 85 ILE A CA 1
ATOM 627 C C . ILE A 1 85 ? 7.011 -1.918 -7.758 1.00 98.38 85 ILE A C 1
ATOM 629 O O . ILE A 1 85 ? 6.150 -1.753 -6.898 1.00 98.38 85 ILE A O 1
ATOM 633 N N . THR A 1 86 ? 7.915 -2.903 -7.685 1.00 98.19 86 THR A N 1
ATOM 634 C CA . THR A 1 86 ? 7.882 -3.917 -6.614 1.00 98.19 86 THR A CA 1
ATOM 635 C C . THR A 1 86 ? 7.976 -3.297 -5.221 1.00 98.19 86 THR A C 1
ATOM 637 O O . THR A 1 86 ? 7.268 -3.738 -4.308 1.00 98.19 86 THR A O 1
ATOM 640 N N . LYS A 1 87 ? 8.793 -2.243 -5.068 1.00 97.88 87 LYS A N 1
ATOM 641 C CA . LYS A 1 87 ? 8.878 -1.463 -3.832 1.00 97.88 87 LYS A CA 1
ATOM 642 C C . LYS A 1 87 ? 7.582 -0.728 -3.517 1.00 97.88 87 LYS A C 1
ATOM 644 O O . LYS A 1 87 ? 7.073 -0.871 -2.408 1.00 97.88 87 LYS A O 1
ATOM 649 N N . ALA A 1 88 ? 7.042 0.020 -4.476 1.00 97.75 88 ALA A N 1
ATOM 650 C CA . ALA A 1 88 ? 5.812 0.777 -4.284 1.00 97.75 88 ALA A CA 1
ATOM 651 C C . ALA A 1 88 ? 4.644 -0.139 -3.885 1.00 97.75 88 ALA A C 1
ATOM 653 O O . ALA A 1 88 ? 3.963 0.140 -2.900 1.00 97.75 88 ALA A O 1
ATOM 654 N N . SER A 1 89 ? 4.462 -1.270 -4.573 1.00 96.69 89 SER A N 1
ATOM 655 C CA . SER A 1 89 ? 3.422 -2.252 -4.241 1.00 96.69 89 SER A CA 1
ATOM 656 C C . SER A 1 89 ? 3.594 -2.839 -2.838 1.00 96.69 89 SER A C 1
ATOM 658 O O . SER A 1 89 ? 2.613 -3.030 -2.118 1.00 96.69 89 SER A O 1
ATOM 660 N N . HIS A 1 90 ? 4.832 -3.144 -2.429 1.00 96.69 90 HIS A N 1
ATOM 661 C CA . HIS A 1 90 ? 5.105 -3.652 -1.083 1.00 96.69 90 HIS A CA 1
ATOM 662 C C . HIS A 1 90 ? 4.761 -2.608 -0.012 1.00 96.69 90 HIS A C 1
ATOM 664 O O . HIS A 1 90 ? 4.062 -2.928 0.953 1.00 96.69 90 HIS A O 1
ATOM 670 N N . ASP A 1 91 ? 5.210 -1.365 -0.202 1.00 96.25 91 ASP A N 1
ATOM 671 C CA . ASP A 1 91 ? 4.966 -0.266 0.733 1.00 96.25 91 ASP A CA 1
ATOM 672 C C . ASP A 1 91 ? 3.463 0.045 0.842 1.00 96.25 91 ASP A C 1
ATOM 674 O O . ASP A 1 91 ? 2.947 0.206 1.952 1.00 96.25 91 ASP A O 1
AT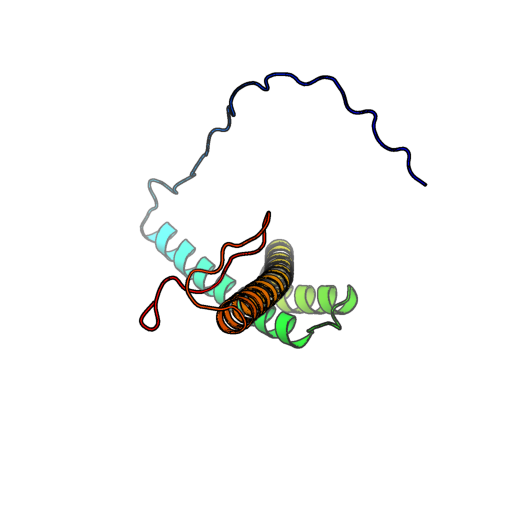OM 678 N N . GLN A 1 92 ? 2.741 0.048 -0.287 1.00 95.06 92 GLN A N 1
ATOM 679 C CA . GLN A 1 92 ? 1.284 0.203 -0.333 1.00 95.06 92 GLN A CA 1
ATOM 680 C C . GLN A 1 92 ? 0.575 -0.909 0.442 1.00 95.06 92 GLN A C 1
ATOM 682 O O . GLN A 1 92 ? -0.240 -0.615 1.313 1.00 95.06 92 GLN A O 1
ATOM 687 N N . TRP A 1 93 ? 0.920 -2.177 0.196 1.00 95.44 93 TRP A N 1
ATOM 688 C CA . TRP A 1 93 ? 0.326 -3.303 0.921 1.00 95.44 93 TRP A CA 1
ATOM 689 C C . TRP A 1 93 ? 0.553 -3.188 2.436 1.00 95.44 93 TRP A C 1
ATOM 691 O O . TRP A 1 93 ? -0.377 -3.375 3.229 1.00 95.44 93 TRP A O 1
ATOM 701 N N . ALA A 1 94 ? 1.775 -2.836 2.851 1.00 94.19 94 ALA A N 1
ATOM 702 C CA . ALA A 1 94 ? 2.126 -2.687 4.260 1.00 94.19 94 ALA A CA 1
ATOM 703 C C . ALA A 1 94 ? 1.374 -1.518 4.916 1.00 94.19 94 ALA A C 1
ATOM 705 O O . ALA A 1 94 ? 0.897 -1.644 6.047 1.00 94.19 94 ALA A O 1
ATOM 706 N N . LEU A 1 95 ? 1.233 -0.395 4.207 1.00 96.25 95 LEU A N 1
ATOM 707 C CA . LEU A 1 95 ? 0.450 0.748 4.665 1.00 96.25 95 LEU A CA 1
ATOM 708 C C . LEU A 1 95 ? -1.032 0.388 4.810 1.00 96.25 95 LEU A C 1
ATOM 710 O O . LEU A 1 95 ? -1.590 0.589 5.887 1.00 96.25 95 LEU A O 1
ATOM 714 N N . SER A 1 96 ? -1.650 -0.212 3.788 1.00 95.44 96 SER A N 1
ATOM 715 C CA . SER A 1 96 ? -3.062 -0.616 3.824 1.00 95.44 96 SER A CA 1
ATOM 716 C C . SER A 1 96 ? -3.365 -1.563 4.985 1.00 95.44 96 SER A C 1
ATOM 718 O O . SER A 1 96 ? -4.399 -1.430 5.638 1.00 95.44 96 SER A O 1
ATOM 720 N N . ARG A 1 97 ? -2.450 -2.490 5.299 1.00 95.00 97 ARG A N 1
ATOM 721 C CA . ARG A 1 97 ? -2.556 -3.383 6.464 1.00 95.00 97 ARG A CA 1
ATOM 722 C C . ARG A 1 97 ? -2.583 -2.618 7.788 1.00 95.00 97 ARG A C 1
ATOM 724 O O . ARG A 1 97 ? -3.431 -2.914 8.627 1.00 95.00 97 ARG A O 1
ATOM 731 N N . ARG A 1 98 ? -1.686 -1.643 7.970 1.00 96.44 98 ARG A N 1
ATOM 732 C CA . ARG A 1 98 ? -1.655 -0.801 9.178 1.00 96.44 98 ARG A CA 1
ATOM 733 C C . ARG A 1 98 ? -2.912 0.057 9.288 1.00 96.44 98 ARG A C 1
ATOM 735 O O . ARG A 1 98 ? -3.553 0.037 10.330 1.00 96.44 98 ARG A O 1
ATOM 742 N N . CYS A 1 99 ? -3.313 0.723 8.205 1.00 97.62 99 CYS A N 1
ATOM 743 C CA . CYS A 1 99 ? -4.536 1.526 8.174 1.00 97.62 99 CYS A CA 1
ATOM 744 C C . CYS A 1 99 ? -5.776 0.691 8.504 1.00 97.62 99 CYS A C 1
ATOM 746 O O . CYS A 1 99 ? -6.617 1.128 9.284 1.00 97.62 99 CYS A O 1
ATOM 748 N N . ARG A 1 100 ? -5.873 -0.533 7.967 1.00 96.81 100 ARG A N 1
ATOM 749 C CA . ARG A 1 100 ? -6.975 -1.450 8.280 1.00 96.81 100 ARG A CA 1
ATOM 750 C C . ARG A 1 100 ? -7.015 -1.812 9.764 1.00 96.81 100 ARG A C 1
ATOM 752 O O . ARG A 1 100 ? -8.093 -1.792 10.347 1.00 96.81 100 ARG A O 1
ATOM 759 N N . LEU A 1 101 ? -5.869 -2.126 10.370 1.00 97.56 101 LEU A N 1
ATOM 760 C CA . LEU A 1 101 ? -5.795 -2.427 11.802 1.00 97.56 101 LEU A CA 1
ATOM 761 C C . LEU A 1 101 ? -6.236 -1.226 12.646 1.00 97.56 101 LEU A C 1
ATOM 763 O O . LEU A 1 101 ? -7.094 -1.374 13.510 1.00 97.56 101 LEU A O 1
ATOM 767 N N . THR A 1 102 ? -5.711 -0.035 12.352 1.00 98.31 102 THR A N 1
ATOM 768 C CA . THR A 1 102 ? -6.099 1.200 13.046 1.00 98.31 102 THR A CA 1
ATOM 769 C C . THR A 1 102 ? -7.592 1.489 12.899 1.00 98.31 102 THR A C 1
ATOM 771 O O . THR A 1 102 ? -8.237 1.900 13.859 1.00 98.31 102 THR A O 1
ATOM 774 N N . HIS A 1 103 ? -8.169 1.241 11.721 1.00 98.25 103 HIS A N 1
ATOM 775 C CA . HIS A 1 103 ? -9.599 1.420 11.500 1.00 98.25 103 HIS A CA 1
ATOM 776 C C . HIS A 1 103 ? -10.441 0.456 12.347 1.00 98.25 103 HIS A C 1
ATOM 778 O O . HIS A 1 103 ? -11.383 0.898 12.997 1.00 98.25 103 HIS A O 1
ATOM 784 N N . ILE A 1 104 ? -10.069 -0.829 12.403 1.00 98.38 104 ILE A N 1
ATOM 785 C CA . ILE A 1 104 ? -10.742 -1.822 13.258 1.00 98.38 104 ILE A CA 1
ATOM 786 C C . ILE A 1 104 ? -10.680 -1.392 14.726 1.00 98.38 104 ILE A C 1
ATOM 788 O O . ILE A 1 104 ? -11.717 -1.308 15.374 1.00 98.38 104 ILE A O 1
ATOM 792 N N . GLN A 1 105 ? -9.497 -1.022 15.219 1.00 98.44 105 GLN A N 1
ATOM 793 C CA . GLN A 1 105 ? -9.319 -0.556 16.598 1.00 98.44 105 GLN A CA 1
ATOM 794 C C . GLN A 1 105 ? -10.163 0.689 16.903 1.00 98.44 105 GLN A C 1
ATOM 796 O O . GLN A 1 105 ? -10.749 0.801 17.978 1.00 98.44 105 GLN A O 1
ATOM 801 N N . SER A 1 106 ? -10.264 1.620 15.950 1.00 98.25 106 SER A N 1
ATOM 802 C CA . SER A 1 106 ? -11.120 2.800 16.089 1.00 98.25 106 SER A CA 1
ATOM 803 C C . SER A 1 106 ? -12.601 2.428 16.183 1.00 98.25 106 SER A C 1
ATOM 805 O O . SER A 1 106 ? -13.326 3.040 16.967 1.00 98.25 106 SER A O 1
ATOM 807 N N . LEU A 1 107 ? -13.062 1.448 15.399 1.00 98.56 107 LEU A N 1
ATOM 808 C CA . LEU A 1 107 ? -14.441 0.959 15.459 1.00 98.56 107 LEU A CA 1
ATOM 809 C C . LEU A 1 107 ? -14.718 0.240 16.782 1.00 98.56 107 LEU A C 1
ATOM 811 O O . LEU A 1 107 ? -15.732 0.510 17.419 1.00 98.56 107 LEU A O 1
ATOM 815 N N . GLU A 1 108 ? -13.807 -0.623 17.231 1.00 98.50 108 GLU A N 1
A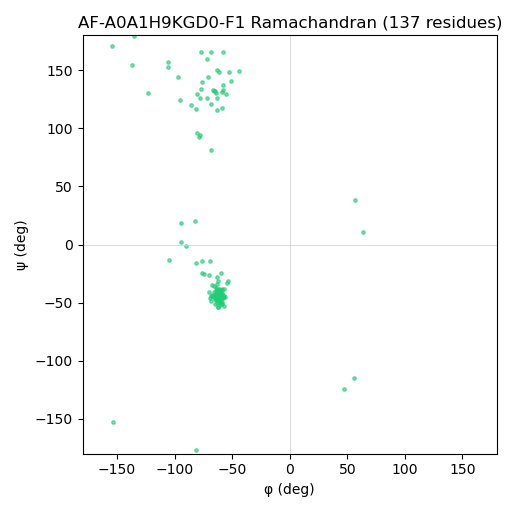TOM 816 C CA . GLU A 1 108 ? -13.911 -1.327 18.513 1.00 98.50 108 GLU A CA 1
ATOM 817 C C . GLU A 1 108 ? -13.966 -0.349 19.692 1.00 98.50 108 GLU A C 1
ATOM 819 O O . GLU A 1 108 ? -14.826 -0.483 20.563 1.00 98.50 108 GLU A O 1
ATOM 824 N N . ALA A 1 109 ? -13.116 0.682 19.689 1.00 97.19 109 ALA A N 1
ATOM 825 C CA . ALA A 1 109 ? -13.143 1.740 20.694 1.00 97.19 109 ALA A CA 1
ATOM 826 C C . ALA A 1 109 ? -14.462 2.535 20.663 1.00 97.19 109 ALA A C 1
ATOM 828 O O . ALA A 1 109 ? -15.021 2.850 21.717 1.00 97.19 109 ALA A O 1
ATOM 829 N N . GLY A 1 110 ? -14.995 2.821 19.469 1.00 96.94 110 GLY A N 1
ATOM 830 C CA . GLY A 1 110 ? -16.298 3.468 19.301 1.00 96.94 110 GLY A CA 1
ATOM 831 C C . GLY A 1 110 ? -17.448 2.620 19.851 1.00 96.94 110 GLY A C 1
ATOM 832 O O . GLY A 1 110 ? -18.264 3.113 20.627 1.00 96.94 110 GLY A O 1
ATOM 833 N N . ILE A 1 111 ? -17.471 1.324 19.531 1.00 98.00 111 ILE A N 1
ATOM 834 C CA . ILE A 1 111 ? -18.454 0.368 20.062 1.00 98.00 111 ILE A CA 1
ATOM 835 C C . ILE A 1 111 ? -18.344 0.272 21.587 1.00 98.00 111 ILE A C 1
ATOM 837 O O . ILE A 1 111 ? -19.361 0.319 22.277 1.00 98.00 111 ILE A O 1
ATOM 841 N N . GLY A 1 112 ? -17.126 0.159 22.124 1.00 96.94 112 GLY A N 1
ATOM 842 C CA . GLY A 1 112 ? -16.881 0.133 23.567 1.00 96.94 112 GLY A CA 1
ATOM 843 C C . GLY A 1 112 ? -17.388 1.398 24.258 1.00 96.94 112 GLY A C 1
ATOM 844 O O . GLY A 1 112 ? -18.063 1.314 25.281 1.00 96.94 112 GLY A O 1
ATOM 845 N N . THR A 1 113 ? -17.155 2.559 23.643 1.00 96.25 113 THR A N 1
ATOM 846 C CA . THR A 1 113 ? -17.670 3.846 24.122 1.00 96.25 113 THR A CA 1
ATOM 847 C C . THR A 1 113 ? -19.196 3.858 24.163 1.00 96.25 113 THR A C 1
ATOM 849 O O . THR A 1 113 ? -19.772 4.205 25.189 1.00 96.25 113 THR A O 1
ATOM 852 N N . ILE A 1 114 ? -19.865 3.444 23.084 1.00 95.75 114 ILE A N 1
ATOM 853 C CA . ILE A 1 114 ? -21.335 3.405 23.023 1.00 95.75 114 ILE A CA 1
ATOM 854 C C . ILE A 1 114 ? -21.893 2.454 24.086 1.00 95.75 114 ILE A C 1
ATOM 856 O O . ILE A 1 114 ? -22.773 2.839 24.853 1.00 95.75 114 ILE A O 1
ATOM 860 N N . ARG A 1 115 ? -21.349 1.233 24.184 1.00 96.81 115 ARG A N 1
ATOM 861 C CA . ARG A 1 115 ? -21.759 0.245 25.196 1.00 96.81 115 ARG A CA 1
ATOM 862 C C . ARG A 1 115 ? -21.605 0.784 26.613 1.00 96.81 115 ARG A C 1
ATOM 864 O O . ARG A 1 115 ? -22.519 0.628 27.415 1.00 96.81 115 ARG A O 1
ATOM 871 N N . HIS A 1 116 ? -20.486 1.447 26.902 1.00 95.31 116 HIS A N 1
ATOM 872 C CA . HIS A 1 116 ? -20.265 2.076 28.198 1.00 95.31 116 HIS A CA 1
ATOM 873 C C . HIS A 1 116 ? -21.326 3.141 28.491 1.00 95.31 116 HIS A C 1
ATOM 875 O O . HIS A 1 116 ? -22.004 3.060 29.511 1.00 95.31 116 HIS A O 1
ATOM 881 N N . ARG A 1 117 ? -21.550 4.088 27.574 1.00 96.31 117 ARG A N 1
ATOM 882 C CA . ARG A 1 117 ? -22.529 5.167 27.781 1.00 96.31 117 ARG A CA 1
ATOM 883 C C . ARG A 1 117 ? -23.966 4.654 27.921 1.00 96.31 117 ARG A C 1
ATOM 885 O O . ARG A 1 117 ? -24.729 5.241 28.678 1.00 96.31 117 ARG A O 1
ATOM 892 N N . LEU A 1 118 ? -24.327 3.572 27.222 1.00 95.50 118 LEU A N 1
ATOM 893 C CA . LEU A 1 118 ? -25.633 2.908 27.359 1.00 95.50 118 LEU A CA 1
ATOM 894 C C . LEU A 1 118 ? -25.803 2.183 28.702 1.00 95.50 118 LEU A C 1
ATOM 896 O O . LEU A 1 118 ? -26.933 2.005 29.148 1.00 95.50 118 LEU A O 1
ATOM 900 N N . SER A 1 119 ? -24.707 1.751 29.334 1.00 95.44 119 SER A N 1
ATOM 901 C CA . SER A 1 119 ? -24.743 1.090 30.647 1.00 95.44 119 SER A CA 1
ATOM 902 C C . SER A 1 119 ? -24.962 2.055 31.818 1.00 95.44 119 SER A C 1
ATOM 904 O O . SER A 1 119 ? -25.291 1.613 32.916 1.00 95.44 119 SER A O 1
ATOM 906 N N . LEU A 1 120 ? -24.798 3.359 31.583 1.00 96.38 120 LEU A N 1
ATOM 907 C CA . LEU A 1 120 ? -24.939 4.405 32.588 1.00 96.38 120 LEU A CA 1
ATOM 908 C C . LEU A 1 120 ? -26.341 5.040 32.544 1.00 96.38 120 LEU A C 1
ATOM 910 O O . LEU A 1 120 ? -26.894 5.235 31.455 1.00 96.38 120 LEU A O 1
ATOM 914 N N . PRO A 1 121 ? -26.920 5.429 33.695 1.00 96.06 121 PRO A N 1
ATOM 915 C CA . PRO A 1 121 ? -28.050 6.341 33.761 1.00 96.06 121 PRO A CA 1
ATOM 916 C C . PRO A 1 121 ? -27.942 7.563 32.838 1.00 96.06 121 PRO A C 1
ATOM 918 O O . PRO A 1 121 ? -26.872 8.126 32.585 1.00 96.06 121 PRO A O 1
ATOM 921 N N . LEU A 1 122 ? -29.102 8.040 32.380 1.00 95.19 122 LEU A N 1
ATOM 922 C CA . LEU A 1 122 ? -29.175 9.284 31.618 1.00 95.19 122 LEU A CA 1
ATOM 923 C C . LEU A 1 122 ? -28.591 10.444 32.429 1.00 95.19 122 LEU A C 1
ATOM 925 O O . LEU A 1 122 ? -28.903 10.608 33.607 1.00 95.19 122 LEU A O 1
ATOM 929 N N . ARG A 1 123 ? -27.804 11.288 31.755 1.00 93.25 123 ARG A N 1
ATOM 930 C CA . ARG A 1 123 ? -27.114 12.465 32.311 1.00 93.25 123 ARG A CA 1
ATOM 931 C C . ARG A 1 123 ? -26.069 12.152 33.381 1.00 93.25 123 ARG A C 1
ATOM 933 O O . ARG A 1 123 ? -25.575 13.087 34.014 1.00 93.25 123 ARG A O 1
ATOM 940 N N . GLU A 1 124 ? -25.700 10.887 33.567 1.00 96.06 124 GLU A N 1
ATOM 941 C CA . GLU A 1 124 ? -24.578 10.551 34.432 1.00 96.06 124 GLU A CA 1
ATOM 942 C C . GLU A 1 124 ? -23.304 11.227 33.921 1.00 96.06 124 GLU A C 1
ATOM 944 O O . GLU A 1 124 ? -22.991 11.195 32.728 1.00 96.06 124 GLU A O 1
ATOM 949 N N . LYS A 1 125 ? -22.581 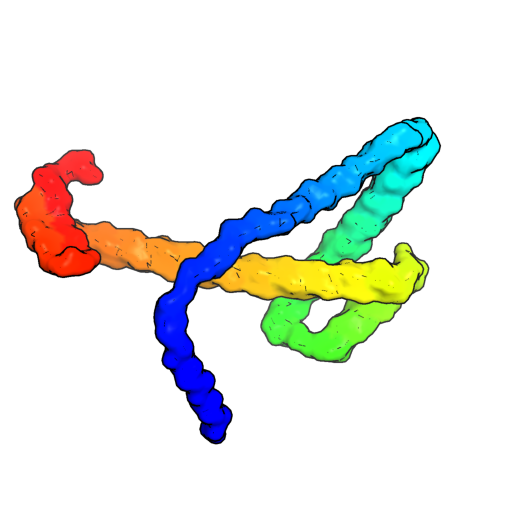11.889 34.826 1.00 93.75 125 LYS A N 1
ATOM 950 C CA . LYS A 1 125 ? -21.350 12.596 34.481 1.00 93.75 125 LYS A CA 1
ATOM 951 C C . LYS A 1 125 ? -20.217 11.590 34.310 1.00 93.75 125 LYS A C 1
ATOM 953 O O . LYS A 1 125 ? -20.020 10.723 35.151 1.00 93.75 125 LYS A O 1
ATOM 958 N N . GLY A 1 126 ? -19.447 11.751 33.238 1.00 92.38 126 GLY A N 1
ATOM 959 C CA . GLY A 1 126 ? -18.213 10.996 33.044 1.00 92.38 126 GLY A CA 1
ATOM 960 C C . GLY A 1 126 ? -17.135 11.402 34.048 1.00 92.38 126 GLY A C 1
ATOM 961 O O . GLY A 1 126 ? -17.222 12.460 34.678 1.00 92.38 126 GLY A O 1
ATOM 962 N N . SER A 1 127 ? -16.093 10.583 34.161 1.00 91.44 127 SER A N 1
ATOM 963 C CA . SER A 1 127 ? -14.935 10.856 35.012 1.00 91.44 127 SER A CA 1
ATOM 964 C C . SER A 1 127 ? -13.643 10.842 34.193 1.00 91.44 127 SER A C 1
ATOM 966 O O . SER A 1 127 ? -13.373 9.940 33.397 1.00 91.44 127 SER A O 1
ATOM 968 N N . GLY A 1 128 ? -12.822 11.882 34.357 1.00 88.62 128 GLY A N 1
ATOM 969 C CA . GLY A 1 128 ? -11.554 12.017 33.636 1.00 88.62 128 GLY A CA 1
ATOM 970 C C . GLY A 1 128 ? -11.722 11.961 32.112 1.00 88.62 128 GLY A C 1
ATOM 971 O O . GLY A 1 128 ? -12.323 12.849 31.514 1.00 88.62 128 GLY A O 1
ATOM 972 N N . ARG A 1 129 ? -11.155 10.922 31.481 1.00 87.12 129 ARG A N 1
ATOM 973 C CA . ARG A 1 129 ? -11.225 10.683 30.023 1.00 87.12 129 ARG A CA 1
ATOM 974 C C . ARG A 1 129 ? -12.362 9.745 29.604 1.00 87.12 129 ARG A C 1
ATOM 976 O O . ARG A 1 129 ? -12.470 9.424 28.423 1.00 87.12 129 ARG A O 1
ATOM 983 N N . VAL A 1 130 ? -13.178 9.287 30.550 1.00 91.31 130 VAL A N 1
ATOM 984 C CA . VAL A 1 130 ? -14.278 8.357 30.297 1.00 91.31 130 VAL A CA 1
ATOM 985 C C . VAL A 1 130 ? -15.577 9.154 30.122 1.00 91.31 130 VAL A C 1
ATOM 987 O O . VAL A 1 130 ? -15.921 9.952 30.998 1.00 91.31 130 VAL A O 1
ATOM 990 N N . PRO A 1 131 ? -16.299 8.993 28.999 1.00 93.88 131 PRO A N 1
ATOM 991 C CA . PRO A 1 131 ? -17.547 9.710 28.766 1.00 93.88 131 PRO A CA 1
ATOM 992 C C . PRO A 1 131 ? -18.669 9.191 29.671 1.00 93.88 131 PRO A C 1
ATOM 994 O O . PRO A 1 131 ? -18.765 7.996 29.915 1.00 93.88 131 PRO A O 1
ATOM 997 N N . GLY A 1 132 ? -19.542 10.092 30.124 1.00 95.44 132 GLY A N 1
ATOM 998 C CA . GLY A 1 132 ? -20.729 9.741 30.909 1.00 95.44 132 GLY A CA 1
ATOM 999 C C . GLY A 1 132 ? -21.908 9.257 30.061 1.00 95.44 132 GLY A C 1
ATOM 1000 O O . GLY A 1 132 ? -21.818 9.167 28.831 1.00 95.44 132 GLY A O 1
ATOM 1001 N N . GLY A 1 133 ? -23.038 8.993 30.716 1.00 95.75 133 GLY A N 1
ATOM 1002 C CA . GLY A 1 133 ? -24.271 8.555 30.063 1.00 95.75 133 GLY A CA 1
ATOM 1003 C C . GLY A 1 133 ? -24.793 9.541 29.007 1.00 95.75 133 GLY A C 1
ATOM 1004 O O . GLY A 1 133 ? -24.371 10.699 28.908 1.00 95.75 133 GLY A O 1
ATOM 1005 N N . TYR A 1 134 ? -25.722 9.085 28.169 1.00 96.31 134 TYR A N 1
ATOM 1006 C CA . TYR A 1 134 ? -26.391 9.952 27.188 1.00 96.31 134 TYR A CA 1
ATOM 1007 C C . TYR A 1 134 ? -27.213 11.053 27.868 1.00 96.31 134 TYR A C 1
ATOM 1009 O O . TYR A 1 134 ? -27.733 10.865 28.970 1.00 96.31 134 TYR A O 1
ATOM 1017 N N . ARG A 1 135 ? -27.363 12.224 27.230 1.00 93.25 135 ARG A N 1
ATOM 1018 C CA . ARG A 1 135 ? -28.087 13.358 27.842 1.00 93.25 135 ARG A CA 1
ATOM 1019 C C . ARG A 1 135 ? -29.599 13.145 27.853 1.00 93.25 135 ARG A C 1
ATOM 1021 O O . ARG A 1 135 ? -30.303 13.747 28.671 1.00 93.25 135 ARG A O 1
ATOM 1028 N N . SER A 1 136 ? -30.101 12.326 26.929 1.00 93.56 136 SER A N 1
ATOM 1029 C CA . SER A 1 136 ? -31.517 12.003 26.760 1.00 93.56 136 SER A CA 1
ATOM 1030 C C . SER A 1 136 ? -31.691 10.634 26.095 1.00 93.56 136 SER A C 1
ATOM 1032 O O . SER A 1 136 ? -30.729 10.074 25.589 1.00 93.56 136 SER A O 1
ATOM 1034 N N . ARG A 1 137 ? -32.927 10.120 26.040 1.00 88.69 137 ARG A N 1
ATOM 1035 C CA . ARG A 1 137 ? -33.252 8.880 25.306 1.00 88.69 137 ARG A CA 1
ATOM 1036 C C . ARG A 1 137 ? -33.165 9.007 23.774 1.00 88.69 137 ARG A C 1
ATOM 1038 O O . ARG A 1 137 ? -33.269 7.991 23.102 1.00 88.69 137 ARG A O 1
ATOM 1045 N N . ARG A 1 138 ? -33.100 10.232 23.234 1.00 88.31 138 ARG A N 1
ATOM 1046 C CA . ARG A 1 138 ? -33.144 10.520 21.785 1.00 88.31 138 ARG A CA 1
ATOM 1047 C C . ARG A 1 138 ? -31.785 10.886 21.179 1.00 88.31 138 ARG A C 1
ATOM 1049 O O . ARG A 1 138 ? -31.704 10.978 19.961 1.00 88.31 138 ARG A O 1
ATOM 1056 N N . GLU A 1 139 ? -30.789 11.181 22.015 1.00 81.50 139 GLU A N 1
ATOM 1057 C CA . GLU A 1 139 ? -29.391 11.346 21.576 1.00 81.50 139 GLU A CA 1
ATOM 1058 C C . GLU A 1 139 ? -28.813 9.972 21.235 1.00 81.50 139 GLU A C 1
ATOM 1060 O O . GLU A 1 139 ? -28.092 9.881 20.220 1.00 81.50 139 GLU A O 1
#

Mean predicted aligned error: 9.8 Å

Sequence (139 aa):
MGGLRKLGASFVVSGPSGVSVRTRLKQLSPADEEVLRLVGAHLGSLASRDLKARCRDALAHDAGRWAARKRELTPASSSRWAGAITKASHDQWALSRRCRLTHIQSLEAGIGTIRHRLSLPLREKGSGRVPGGYRSRRE